Protein AF-A0AAW9IKE2-F1 (afdb_monomer)

Solvent-accessible surface area (backbone atoms only — not comparable to full-atom values): 7712 Å² total; per-residue (Å²): 104,73,74,54,53,27,60,77,57,73,37,76,69,45,78,76,31,44,76,51,77,36,55,54,68,70,48,62,76,52,48,72,55,48,34,62,58,34,49,77,71,74,39,68,47,40,66,37,52,37,70,58,46,42,69,76,42,70,86,56,67,85,66,48,36,25,33,38,37,30,64,84,35,59,51,64,54,67,67,59,48,53,48,42,52,52,50,57,40,38,78,72,69,48,85,84,72,77,99,59,48,80,73,48,71,46,68,56,96,91,36,60,58,32,37,40,33,83,83,50,75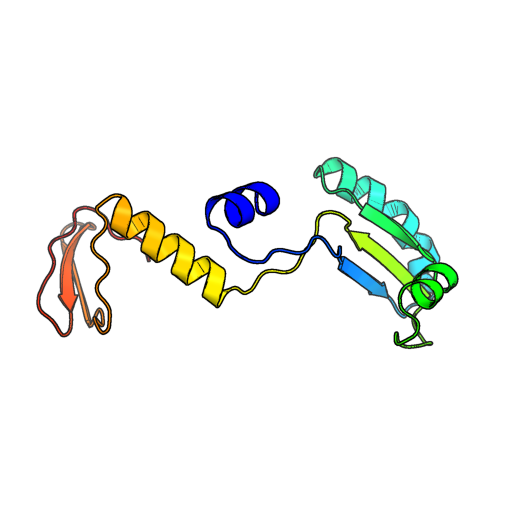,47,72,50,92,74,85,89,132

Foldseek 3Di:
DCVVLCVVLVFDKDQPWDKDWDLDQVCVVVVQCVCVVCVVVVFRKHKFALVRCCVVPVPDDNSTGIIMTGSRDIDTDPVSSVVSVVV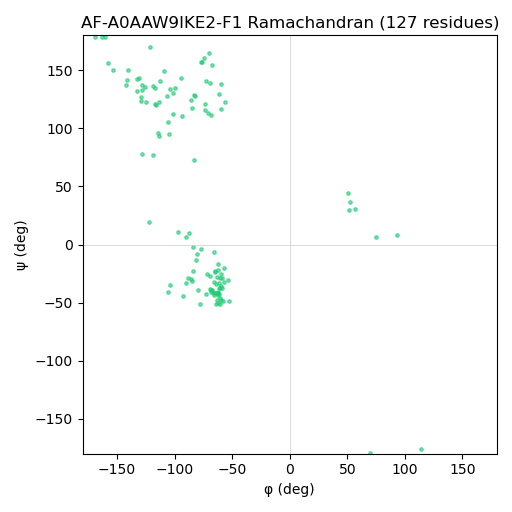VVVVVPDDDDPPWDFDDFDDDPNFGQWTQTPVGIDGDRDDDD

InterPro domains:
  IPR006076 FAD dependent oxidoreductase [PF01266] (2-128)
  IPR036188 FAD/NAD(P)-binding domain superfamily [G3DSA:3.50.50.60] (2-129)
  IPR036188 FAD/NAD(P)-binding domain superfamily [SSF51905] (2-129)
  IPR052745 Glycerol 3-phosphate Oxidase/Oxidoreductase [PTHR42720] (1-129)

Structure (mmCIF, N/CA/C/O backbone):
data_AF-A0AAW9IKE2-F1
#
_entry.id   AF-A0AAW9IKE2-F1
#
loop_
_atom_site.group_PDB
_atom_site.id
_atom_site.type_symbol
_atom_site.label_atom_id
_atom_site.label_alt_id
_atom_site.label_comp_id
_atom_site.label_asym_id
_atom_site.label_entity_id
_atom_site.label_seq_id
_atom_site.pdbx_PDB_ins_code
_atom_site.Cartn_x
_atom_site.Cartn_y
_atom_site.Cartn_z
_atom_site.occupancy
_atom_site.B_iso_or_equiv
_atom_site.auth_seq_id
_at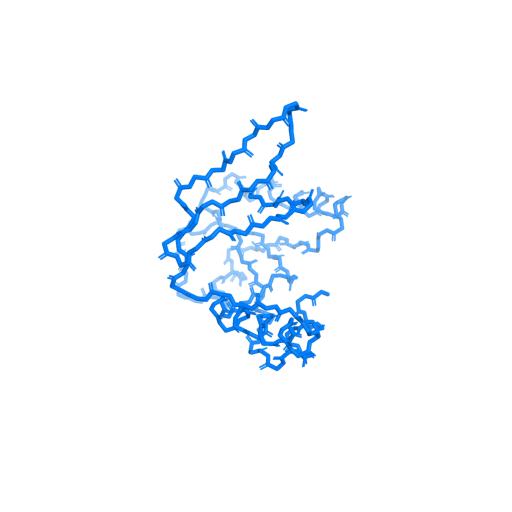om_site.auth_comp_id
_atom_site.auth_asym_id
_atom_site.auth_atom_id
_atom_site.pdbx_PDB_model_num
ATOM 1 N N . MET A 1 1 ? 2.934 -10.959 -1.249 1.00 85.94 1 MET A N 1
ATOM 2 C CA . MET A 1 1 ? 2.204 -9.947 -0.449 1.00 85.94 1 MET A CA 1
ATOM 3 C C . MET A 1 1 ? 1.138 -9.237 -1.273 1.00 85.94 1 MET A C 1
ATOM 5 O O . MET A 1 1 ? 0.083 -9.825 -1.406 1.00 85.94 1 MET A O 1
ATOM 9 N N . TYR A 1 2 ? 1.348 -8.052 -1.873 1.00 93.75 2 TYR A N 1
ATOM 10 C CA . TYR A 1 2 ? 0.229 -7.342 -2.534 1.00 93.75 2 TYR A CA 1
ATOM 11 C C . TYR A 1 2 ? -0.391 -8.087 -3.729 1.00 93.75 2 TYR A C 1
ATOM 13 O O . TYR A 1 2 ? -1.578 -7.908 -3.961 1.00 93.75 2 TYR A O 1
ATOM 21 N N . ASP A 1 3 ? 0.354 -8.945 -4.444 1.00 93.62 3 ASP A N 1
ATOM 22 C CA . ASP A 1 3 ? -0.239 -9.798 -5.494 1.00 93.62 3 ASP A CA 1
ATOM 23 C C . ASP A 1 3 ? -1.284 -10.771 -4.929 1.00 93.62 3 ASP A C 1
ATOM 25 O O . ASP A 1 3 ? -2.321 -10.979 -5.545 1.00 93.62 3 ASP A O 1
ATOM 29 N N . GLU A 1 4 ? -1.001 -11.370 -3.770 1.00 96.00 4 GLU A N 1
ATOM 30 C CA . GLU A 1 4 ? -1.870 -12.363 -3.129 1.00 96.00 4 GLU A CA 1
ATOM 31 C C . GLU A 1 4 ? -3.032 -11.665 -2.434 1.00 96.00 4 GLU A C 1
ATOM 33 O O . GLU A 1 4 ? -4.179 -11.949 -2.742 1.00 96.00 4 GLU A O 1
ATOM 38 N N . ILE A 1 5 ? -2.736 -10.668 -1.598 1.00 96.00 5 ILE A N 1
ATOM 39 C CA . ILE A 1 5 ? -3.739 -9.923 -0.830 1.00 96.00 5 ILE A CA 1
ATOM 40 C C . ILE A 1 5 ? -4.773 -9.280 -1.751 1.00 96.00 5 ILE A C 1
ATOM 42 O O . ILE A 1 5 ? -5.968 -9.403 -1.518 1.00 96.00 5 ILE A O 1
ATOM 46 N N . CYS A 1 6 ? -4.332 -8.589 -2.807 1.00 96.81 6 CYS A N 1
ATOM 47 C CA . CYS A 1 6 ? -5.275 -7.933 -3.709 1.00 96.81 6 CYS A CA 1
ATOM 48 C C . CYS A 1 6 ? -6.080 -8.954 -4.523 1.00 96.81 6 CYS A C 1
ATOM 50 O O . CYS A 1 6 ? -7.206 -8.666 -4.898 1.00 96.81 6 CYS A O 1
ATOM 52 N N . LYS A 1 7 ? -5.537 -10.151 -4.775 1.00 96.62 7 LYS A N 1
ATOM 53 C CA . LYS A 1 7 ? -6.284 -11.239 -5.412 1.00 96.62 7 LYS A CA 1
ATOM 54 C C . LYS A 1 7 ? -7.319 -11.850 -4.462 1.00 96.62 7 LYS A C 1
ATOM 56 O O . LYS A 1 7 ? -8.423 -12.141 -4.896 1.00 96.62 7 LYS A O 1
ATOM 61 N N . GLU A 1 8 ? -6.958 -12.065 -3.200 1.00 96.88 8 GLU A N 1
ATOM 62 C CA . GLU A 1 8 ? -7.840 -12.636 -2.174 1.00 96.88 8 GLU A CA 1
ATOM 63 C C . GLU A 1 8 ? -8.984 -11.688 -1.807 1.00 96.88 8 GLU A C 1
ATOM 65 O O . GLU A 1 8 ? -10.113 -12.133 -1.642 1.00 96.88 8 GLU A O 1
ATOM 70 N N . LEU A 1 9 ? -8.699 -10.386 -1.729 1.00 96.81 9 LEU A N 1
ATOM 71 C CA . LEU A 1 9 ? -9.669 -9.340 -1.396 1.00 96.81 9 LEU A CA 1
ATOM 72 C C . LEU A 1 9 ? -10.383 -8.739 -2.621 1.00 96.81 9 LEU A C 1
ATOM 74 O O . LEU A 1 9 ? -11.084 -7.743 -2.478 1.00 96.81 9 LEU A O 1
ATOM 78 N N . ASP A 1 10 ? -10.161 -9.290 -3.818 1.00 96.12 10 ASP A N 1
ATOM 79 C CA . ASP A 1 10 ? -10.713 -8.800 -5.093 1.00 96.12 10 ASP A CA 1
ATOM 80 C C . ASP A 1 10 ? -10.497 -7.289 -5.346 1.00 96.12 10 ASP A C 1
ATOM 82 O O . ASP A 1 10 ? -11.371 -6.539 -5.780 1.00 96.12 10 ASP A O 1
ATOM 86 N N . VAL A 1 11 ? -9.280 -6.812 -5.068 1.00 97.31 11 VAL A N 1
ATOM 87 C CA . VAL A 1 11 ? -8.867 -5.418 -5.268 1.00 97.31 11 VAL A CA 1
ATOM 88 C C . VAL A 1 11 ? -8.029 -5.291 -6.545 1.00 97.31 11 VAL A C 1
ATOM 90 O O . VAL A 1 11 ? -7.026 -5.993 -6.706 1.00 97.31 11 VAL A O 1
ATOM 93 N N . PRO A 1 12 ? -8.333 -4.338 -7.448 1.00 96.56 12 PRO A N 1
ATOM 94 C CA . PRO A 1 12 ? -7.512 -4.103 -8.629 1.00 96.56 12 PRO A CA 1
ATOM 95 C C . PRO A 1 12 ? -6.067 -3.723 -8.278 1.00 96.56 12 PRO A C 1
ATOM 97 O O . PRO A 1 12 ? -5.792 -2.654 -7.726 1.00 96.56 12 PRO A O 1
ATOM 100 N N . PHE A 1 13 ? -5.128 -4.578 -8.680 1.00 97.31 13 PHE A N 1
ATOM 101 C CA . PHE A 1 13 ? -3.693 -4.382 -8.504 1.00 97.31 13 PHE A CA 1
ATOM 102 C C . PHE A 1 13 ? -2.951 -4.573 -9.828 1.00 97.31 13 PHE A C 1
ATOM 104 O O . PHE A 1 13 ? -3.222 -5.511 -10.578 1.00 97.31 13 PHE A O 1
ATOM 111 N N . LYS A 1 14 ? -1.986 -3.695 -10.129 1.00 96.25 14 LYS A N 1
ATOM 112 C CA . LYS A 1 14 ? -1.152 -3.812 -11.335 1.00 96.25 14 LYS A CA 1
ATOM 113 C C . LYS A 1 14 ? 0.330 -3.722 -10.995 1.00 96.25 14 LYS A C 1
ATOM 115 O O . LYS A 1 14 ? 0.802 -2.720 -10.460 1.00 96.25 14 LYS A O 1
ATOM 120 N N . ARG A 1 15 ? 1.095 -4.742 -11.387 1.00 94.62 15 ARG A N 1
ATOM 121 C CA . ARG A 1 15 ? 2.559 -4.785 -11.250 1.00 94.62 15 ARG A CA 1
ATOM 122 C C . ARG A 1 15 ? 3.234 -4.054 -12.416 1.00 94.62 15 ARG A C 1
ATOM 124 O O . ARG A 1 15 ? 3.793 -4.672 -13.314 1.00 94.62 15 ARG A O 1
ATOM 131 N N . THR A 1 16 ? 3.150 -2.727 -12.418 1.00 94.44 16 THR A N 1
ATOM 132 C CA . THR A 1 16 ? 3.727 -1.871 -13.474 1.00 94.44 16 THR A CA 1
ATOM 133 C C . THR A 1 16 ? 5.225 -1.614 -13.298 1.00 94.44 16 THR A C 1
ATOM 135 O O . THR A 1 16 ? 5.884 -1.122 -14.211 1.00 94.44 16 THR A O 1
ATOM 138 N N . GLY A 1 17 ? 5.776 -1.936 -12.127 1.00 95.06 17 GLY A N 1
ATOM 139 C CA . GLY A 1 17 ? 7.105 -1.500 -11.727 1.00 95.06 17 GLY A CA 1
ATOM 140 C C . GLY A 1 17 ? 7.165 0.003 -11.445 1.00 95.06 17 GLY A C 1
ATOM 141 O O . GLY A 1 17 ? 6.166 0.720 -11.516 1.00 95.06 17 GLY A O 1
ATOM 142 N N . GLN A 1 18 ? 8.358 0.469 -11.088 1.00 96.06 18 GLN A N 1
ATOM 143 C CA . GLN A 1 18 ? 8.634 1.871 -10.787 1.00 96.06 18 GLN A CA 1
ATOM 144 C C . GLN A 1 18 ? 10.015 2.250 -11.311 1.00 96.06 18 GLN A C 1
ATOM 146 O O . GLN A 1 18 ? 10.984 1.506 -11.129 1.00 96.06 18 GLN A O 1
ATOM 151 N N . TYR A 1 19 ? 10.105 3.433 -11.914 1.00 95.62 19 TYR A N 1
ATOM 152 C CA . TYR A 1 19 ? 11.370 4.046 -12.292 1.00 95.62 19 TYR A CA 1
ATOM 153 C C . TYR A 1 19 ? 11.783 5.102 -11.270 1.00 95.62 19 TYR A C 1
ATOM 155 O O . TYR A 1 19 ? 10.989 5.960 -10.891 1.00 95.62 19 TYR A O 1
ATOM 163 N N . LEU A 1 20 ? 13.052 5.073 -10.874 1.00 95.38 20 LEU A N 1
ATOM 164 C CA . LEU A 1 20 ? 13.717 6.191 -10.217 1.00 95.38 20 LEU A CA 1
ATOM 165 C C . LEU A 1 20 ? 14.656 6.841 -11.231 1.00 95.38 20 LEU A C 1
ATOM 167 O O . LEU A 1 20 ? 15.686 6.269 -11.589 1.00 95.38 20 LEU A O 1
ATOM 171 N N . GLY A 1 21 ? 14.254 8.003 -11.735 1.00 94.88 21 GLY A N 1
ATOM 172 C CA . GLY A 1 21 ? 14.952 8.716 -12.795 1.00 94.88 21 GLY A CA 1
ATOM 173 C C . GLY A 1 21 ? 15.923 9.777 -12.275 1.00 94.88 21 GLY A C 1
ATOM 174 O O . GLY A 1 21 ? 15.625 10.484 -11.318 1.00 94.88 21 GLY A O 1
ATOM 175 N N . PHE A 1 22 ? 17.064 9.933 -12.950 1.00 95.62 22 PHE A N 1
ATOM 176 C CA . PHE A 1 22 ? 18.087 10.924 -12.619 1.00 95.62 22 PHE A CA 1
ATOM 177 C C . PHE A 1 22 ? 18.463 11.762 -13.839 1.00 95.62 22 PHE A C 1
ATOM 179 O O . PHE A 1 22 ? 18.739 11.232 -14.917 1.00 95.62 22 PHE A O 1
ATOM 186 N N . THR A 1 23 ? 18.525 13.080 -13.665 1.00 95.69 23 THR A N 1
ATOM 187 C CA . THR A 1 23 ? 18.914 14.044 -14.710 1.00 95.69 23 THR A CA 1
ATOM 188 C C . THR A 1 23 ? 20.423 14.284 -14.757 1.00 95.69 23 THR A C 1
ATOM 190 O O . THR A 1 23 ? 20.976 14.525 -15.830 1.00 95.69 23 THR A O 1
ATOM 193 N N . SER A 1 24 ? 21.121 14.153 -13.624 1.00 95.12 24 SER A N 1
ATOM 194 C CA . SER A 1 24 ? 22.574 14.337 -13.547 1.00 95.12 24 SER A CA 1
ATOM 195 C C . SER A 1 24 ? 23.327 13.326 -14.419 1.00 95.12 24 SER A C 1
ATOM 197 O O . SER A 1 24 ? 23.124 12.116 -14.313 1.00 95.12 24 SER A O 1
ATOM 199 N N . LYS A 1 25 ? 24.244 13.815 -15.264 1.00 92.06 25 LYS A N 1
ATOM 200 C CA . LYS A 1 25 ? 25.084 12.963 -16.126 1.00 92.06 25 LYS A CA 1
ATOM 201 C C . LYS A 1 25 ? 26.052 12.102 -15.316 1.00 92.06 25 LYS A C 1
ATOM 203 O O . LYS A 1 25 ? 26.330 10.977 -15.719 1.00 92.06 25 LYS A O 1
ATOM 208 N N . PHE A 1 26 ? 26.515 12.604 -14.170 1.00 93.81 26 PHE A N 1
ATOM 209 C CA . PHE A 1 26 ? 27.421 11.881 -13.277 1.00 93.81 26 PHE A CA 1
ATOM 210 C C . PHE A 1 26 ? 26.796 10.584 -12.749 1.00 93.81 26 PHE A C 1
ATOM 212 O O . PHE A 1 26 ? 27.477 9.567 -12.624 1.00 93.81 26 PHE A O 1
ATOM 219 N N . MET A 1 27 ? 25.473 10.579 -12.550 1.00 92.88 27 MET A N 1
ATOM 220 C CA . MET A 1 27 ? 24.744 9.398 -12.084 1.00 92.88 27 MET A CA 1
ATOM 221 C C . MET A 1 27 ? 24.887 8.195 -13.021 1.00 92.88 27 MET A C 1
ATOM 223 O O . MET A 1 27 ? 24.853 7.069 -12.536 1.00 92.88 27 MET A O 1
ATOM 227 N N . LYS A 1 28 ? 25.153 8.394 -14.322 1.00 91.62 28 LYS A N 1
ATOM 228 C CA . LYS A 1 28 ? 25.396 7.293 -15.273 1.00 91.62 28 LYS A CA 1
ATOM 229 C C . LYS A 1 28 ? 26.572 6.399 -14.875 1.00 91.62 28 LYS A C 1
ATOM 231 O O . LYS A 1 28 ? 26.565 5.221 -15.212 1.00 91.62 28 LYS A O 1
ATOM 236 N N . TYR A 1 29 ? 27.563 6.947 -14.174 1.00 92.50 29 TYR A N 1
ATOM 237 C CA . TYR A 1 29 ? 28.747 6.201 -13.748 1.00 92.50 29 TYR A CA 1
ATOM 238 C C . TYR A 1 29 ? 28.530 5.465 -12.420 1.00 92.50 29 TYR A C 1
ATOM 240 O O . TYR A 1 29 ? 29.099 4.399 -12.211 1.00 92.50 29 TYR A O 1
ATOM 248 N N . ILE A 1 30 ? 27.677 5.996 -11.537 1.00 92.88 30 ILE A N 1
ATOM 249 C CA . ILE A 1 30 ? 27.450 5.438 -10.193 1.00 92.88 30 ILE A CA 1
ATOM 250 C C . ILE A 1 30 ? 26.275 4.458 -10.165 1.00 92.88 30 ILE A C 1
ATOM 252 O O . ILE A 1 30 ? 26.379 3.381 -9.577 1.00 92.88 30 ILE A O 1
ATOM 256 N N . LEU A 1 31 ? 25.149 4.796 -10.799 1.00 93.62 31 LEU A N 1
ATOM 257 C CA . LEU A 1 31 ? 23.918 4.000 -10.739 1.00 93.62 31 LEU A CA 1
ATOM 258 C C . LEU A 1 31 ? 24.051 2.541 -11.197 1.00 93.62 31 LEU A C 1
ATOM 260 O O . LEU A 1 31 ? 23.355 1.708 -10.614 1.00 93.62 31 LEU A O 1
ATOM 264 N N . PRO A 1 32 ? 24.918 2.174 -12.161 1.00 94.69 32 PRO A N 1
ATOM 265 C CA . PRO A 1 32 ? 25.139 0.768 -12.503 1.00 94.69 32 PRO A CA 1
ATOM 266 C C . PRO A 1 32 ? 25.596 -0.101 -11.319 1.00 94.69 32 PRO A C 1
ATOM 268 O O . PRO A 1 32 ? 25.432 -1.320 -11.349 1.00 94.69 32 PRO A O 1
ATOM 271 N N . LEU A 1 33 ? 26.136 0.505 -10.255 1.00 93.94 33 LEU A N 1
ATOM 272 C CA . LEU A 1 33 ? 26.536 -0.184 -9.027 1.00 93.94 33 LEU A CA 1
ATOM 273 C C . LEU A 1 33 ? 25.365 -0.378 -8.046 1.00 93.94 33 LEU A C 1
ATOM 275 O O . LEU A 1 33 ? 25.405 -1.296 -7.224 1.00 93.94 33 LEU A O 1
ATOM 279 N N . ALA A 1 34 ? 24.308 0.435 -8.141 1.00 94.00 34 ALA A N 1
ATOM 280 C CA . ALA A 1 34 ? 23.181 0.424 -7.209 1.00 94.00 34 ALA A CA 1
ATOM 281 C C . ALA A 1 34 ? 22.424 -0.920 -7.144 1.00 94.00 34 ALA A C 1
ATOM 283 O O . ALA A 1 34 ? 22.081 -1.331 -6.034 1.00 94.00 34 ALA A O 1
ATOM 284 N N . PRO A 1 35 ? 22.211 -1.675 -8.246 1.00 94.62 35 PRO A N 1
ATOM 285 C CA . PRO A 1 35 ? 21.604 -3.006 -8.173 1.00 94.62 35 PRO A CA 1
ATOM 286 C C . PRO A 1 35 ? 22.297 -3.963 -7.194 1.00 94.62 35 PRO A C 1
ATOM 288 O O . PRO A 1 35 ? 21.634 -4.801 -6.589 1.00 94.62 35 PRO A O 1
ATOM 291 N N . ARG A 1 36 ? 23.616 -3.827 -6.980 1.00 93.44 36 ARG A N 1
ATOM 292 C CA . ARG A 1 36 ? 24.356 -4.651 -6.005 1.00 93.44 36 ARG A CA 1
ATOM 293 C C . ARG A 1 36 ? 23.943 -4.338 -4.570 1.00 93.44 36 ARG A C 1
ATOM 295 O O . ARG A 1 36 ? 23.814 -5.257 -3.767 1.00 93.44 36 ARG A O 1
ATOM 302 N N . HIS A 1 37 ? 23.718 -3.062 -4.264 1.00 92.94 37 HIS A N 1
ATOM 303 C CA . HIS A 1 37 ? 23.218 -2.627 -2.963 1.00 92.94 37 HIS A CA 1
ATOM 304 C C . HIS A 1 37 ? 21.805 -3.171 -2.717 1.00 92.94 37 HIS A C 1
ATOM 306 O O . HIS A 1 37 ? 21.578 -3.858 -1.726 1.00 92.94 37 HIS A O 1
ATOM 312 N N . TRP A 1 38 ? 20.891 -2.976 -3.671 1.00 94.00 38 TRP A N 1
ATOM 313 C CA . TRP A 1 38 ? 19.504 -3.442 -3.559 1.00 94.00 38 TRP A CA 1
ATOM 314 C C . TRP A 1 38 ? 19.376 -4.967 -3.494 1.00 94.00 38 TRP A C 1
ATOM 316 O O . TRP A 1 38 ? 18.551 -5.486 -2.742 1.00 94.00 38 TRP A O 1
ATOM 326 N N . LYS A 1 39 ? 20.251 -5.705 -4.189 1.00 93.31 39 LYS A N 1
ATOM 327 C CA . LYS A 1 39 ? 20.312 -7.169 -4.098 1.00 93.31 39 LYS A CA 1
ATOM 328 C C . LYS A 1 39 ? 20.608 -7.651 -2.673 1.00 93.31 39 LYS A C 1
ATOM 330 O O . LYS A 1 39 ? 20.034 -8.653 -2.264 1.00 93.31 39 LYS A O 1
ATOM 335 N N . ARG A 1 40 ? 21.442 -6.939 -1.899 1.00 94.12 40 ARG A N 1
ATOM 336 C CA . ARG A 1 40 ? 21.715 -7.281 -0.485 1.00 94.12 40 ARG A CA 1
ATOM 337 C C . ARG A 1 40 ? 20.480 -7.145 0.409 1.00 94.12 40 ARG A C 1
ATOM 339 O O . ARG A 1 40 ? 20.424 -7.789 1.445 1.00 94.12 40 ARG A O 1
ATOM 346 N N . MET A 1 41 ? 19.507 -6.333 0.000 1.00 93.44 41 MET A N 1
ATOM 347 C CA . MET A 1 41 ? 18.224 -6.149 0.685 1.00 93.44 41 MET A CA 1
ATOM 348 C C . MET A 1 41 ? 17.102 -7.005 0.076 1.00 93.44 41 MET A C 1
ATOM 350 O O . MET A 1 41 ? 15.937 -6.787 0.387 1.00 93.44 41 MET A O 1
ATOM 354 N N . ASN A 1 42 ? 17.425 -7.949 -0.818 1.00 93.12 42 ASN A N 1
ATOM 355 C CA . ASN A 1 42 ? 16.452 -8.743 -1.576 1.00 93.12 42 ASN A CA 1
ATOM 356 C C . ASN A 1 42 ? 15.454 -7.903 -2.395 1.00 93.12 42 ASN A C 1
ATOM 358 O O . ASN A 1 42 ? 14.333 -8.335 -2.652 1.00 93.12 42 ASN A O 1
ATOM 362 N N . VAL A 1 43 ? 15.868 -6.718 -2.858 1.00 93.88 43 VAL A N 1
ATOM 363 C CA . VAL A 1 43 ? 15.057 -5.854 -3.723 1.00 93.88 43 VAL A CA 1
ATOM 364 C C . VAL A 1 43 ? 15.535 -5.991 -5.174 1.00 93.88 43 VAL A C 1
ATOM 366 O O . VAL A 1 43 ? 16.645 -5.555 -5.498 1.00 93.88 43 VAL A O 1
ATOM 369 N N . PRO A 1 44 ? 14.732 -6.578 -6.085 1.00 92.81 44 PRO A N 1
ATOM 370 C CA . PRO A 1 44 ? 15.102 -6.695 -7.489 1.00 92.81 44 PRO A CA 1
ATOM 371 C C . PRO A 1 44 ? 15.126 -5.321 -8.165 1.00 92.81 44 PRO A C 1
ATOM 373 O O . PRO A 1 44 ? 14.090 -4.696 -8.392 1.00 92.81 44 PRO A O 1
ATOM 376 N N . CYS A 1 45 ? 16.326 -4.875 -8.517 1.00 96.00 45 CYS A N 1
ATOM 377 C CA . CYS A 1 45 ? 16.582 -3.581 -9.132 1.00 96.00 45 CYS A CA 1
ATOM 378 C C . CYS A 1 45 ? 17.478 -3.762 -10.360 1.00 96.00 45 CYS A C 1
ATOM 380 O O . CYS A 1 45 ? 18.380 -4.601 -10.364 1.00 96.00 45 CYS A O 1
ATOM 382 N N . SER A 1 46 ? 17.232 -2.975 -11.402 1.00 96.38 46 SER A N 1
ATOM 383 C CA . SER A 1 46 ? 18.038 -2.969 -12.623 1.00 96.38 46 SER A CA 1
ATOM 384 C C . SER A 1 46 ? 18.379 -1.545 -13.031 1.00 96.38 46 SER A C 1
ATOM 386 O O . SER A 1 46 ? 17.567 -0.637 -12.876 1.00 96.38 46 SER A O 1
ATOM 388 N N . TYR A 1 47 ? 19.592 -1.345 -13.538 1.00 97.00 47 TYR A N 1
ATOM 389 C CA . TYR A 1 47 ? 19.966 -0.088 -14.173 1.00 97.00 47 TYR A CA 1
ATOM 390 C C . TYR A 1 47 ? 19.280 0.033 -15.535 1.00 97.00 47 TYR A C 1
ATOM 392 O O . TYR A 1 47 ? 19.198 -0.946 -16.276 1.00 97.00 47 TYR A O 1
ATOM 400 N N . VAL A 1 48 ? 18.831 1.240 -15.873 1.00 96.81 48 VAL A N 1
ATOM 401 C CA . VAL A 1 48 ? 18.222 1.553 -17.165 1.00 96.81 48 VAL A CA 1
ATOM 402 C C . VAL A 1 48 ? 18.900 2.787 -17.752 1.00 96.81 48 VAL A C 1
ATOM 404 O O . VAL A 1 48 ? 19.016 3.832 -17.102 1.00 96.81 48 VAL A O 1
ATOM 407 N N . SER A 1 49 ? 19.376 2.662 -18.991 1.00 96.44 49 SER A N 1
ATOM 408 C CA . SER A 1 49 ? 19.979 3.772 -19.727 1.00 96.44 49 SER A CA 1
ATOM 409 C C . SER A 1 49 ? 18.921 4.807 -20.126 1.00 96.44 49 SER A C 1
ATOM 411 O O . SER A 1 49 ? 17.721 4.535 -20.114 1.00 96.44 49 SER A O 1
ATOM 413 N N . LYS A 1 50 ? 19.364 6.007 -20.520 1.00 95.94 50 LYS A N 1
ATOM 414 C CA . LYS A 1 50 ? 18.480 7.030 -21.101 1.00 95.94 50 LYS A CA 1
ATOM 415 C C . LYS A 1 50 ? 17.670 6.493 -22.282 1.00 95.94 50 LYS A C 1
ATOM 417 O O . LYS A 1 50 ? 16.472 6.730 -22.351 1.00 95.94 50 LYS A O 1
ATOM 422 N N . GLU A 1 51 ? 18.345 5.828 -23.215 1.00 95.75 51 GLU A N 1
ATOM 423 C CA . GLU A 1 51 ? 17.743 5.322 -24.453 1.00 95.75 51 GLU A CA 1
ATOM 424 C C . GLU A 1 51 ? 16.632 4.321 -24.145 1.00 95.75 51 GLU A C 1
ATOM 426 O O . GLU A 1 51 ? 15.526 4.456 -24.657 1.00 95.75 51 GLU A O 1
ATOM 431 N N . GLU A 1 52 ? 16.893 3.382 -23.236 1.00 95.88 52 GLU A N 1
ATOM 432 C CA . GLU A 1 52 ? 15.903 2.387 -22.838 1.00 95.88 52 GLU A CA 1
ATOM 433 C C . GLU A 1 52 ? 14.747 3.013 -22.042 1.00 95.88 52 GLU A C 1
ATOM 435 O O . GLU A 1 52 ? 13.592 2.657 -22.262 1.00 95.88 52 GLU A O 1
ATOM 440 N N . LEU A 1 53 ? 15.021 3.992 -21.168 1.00 95.25 53 LEU A N 1
ATOM 441 C CA . LEU A 1 53 ? 13.970 4.736 -20.464 1.00 95.25 53 LEU A CA 1
ATOM 442 C C . LEU A 1 53 ? 13.036 5.456 -21.435 1.00 95.25 53 LEU A C 1
ATOM 444 O O . LEU A 1 53 ? 11.826 5.333 -21.303 1.00 95.25 53 LEU A O 1
ATOM 448 N N . LEU A 1 54 ? 13.580 6.178 -22.417 1.00 95.69 54 LEU A N 1
ATOM 449 C CA . LEU A 1 54 ? 12.775 6.911 -23.398 1.00 95.69 54 LEU A CA 1
ATOM 450 C C . LEU A 1 54 ? 12.079 5.982 -24.401 1.00 95.69 54 LEU A C 1
ATOM 452 O O . LEU A 1 54 ? 11.036 6.344 -24.936 1.00 95.69 54 LEU A O 1
ATOM 456 N N . LYS A 1 55 ? 12.621 4.782 -24.642 1.00 96.31 55 LYS A N 1
ATOM 457 C CA . LYS A 1 55 ? 11.949 3.746 -25.436 1.00 96.31 55 LYS A CA 1
ATOM 458 C C . LYS A 1 55 ? 10.720 3.189 -24.715 1.00 96.31 55 LYS A C 1
ATOM 460 O O . LYS A 1 55 ? 9.704 2.948 -25.358 1.00 96.31 55 LYS A O 1
ATOM 465 N N . ARG A 1 56 ? 10.818 2.965 -23.401 1.00 94.44 56 ARG A N 1
ATOM 466 C CA . ARG A 1 56 ? 9.718 2.429 -22.583 1.00 94.44 56 ARG A CA 1
ATOM 467 C C . ARG A 1 56 ? 8.692 3.490 -22.204 1.00 94.44 56 ARG A C 1
ATOM 469 O O . ARG A 1 56 ? 7.504 3.207 -22.221 1.00 94.44 56 ARG A O 1
ATOM 476 N N . GLU A 1 57 ? 9.155 4.697 -21.898 1.00 94.75 57 GLU A N 1
ATOM 477 C CA . GLU A 1 57 ? 8.343 5.820 -21.431 1.00 94.75 57 GLU A CA 1
ATOM 478 C C . GLU A 1 57 ? 8.634 7.078 -22.280 1.00 94.75 57 GLU A C 1
ATOM 480 O O . GLU A 1 57 ? 9.367 7.978 -21.850 1.00 94.75 57 GLU A O 1
ATOM 485 N N . PRO A 1 58 ? 8.073 7.176 -23.502 1.00 94.62 58 PRO A N 1
ATOM 486 C CA . PRO A 1 58 ? 8.393 8.246 -24.458 1.00 94.62 58 PRO A CA 1
ATOM 487 C C . PRO A 1 58 ? 8.040 9.659 -23.981 1.00 94.62 58 PRO A C 1
ATOM 489 O O . PRO A 1 58 ? 8.612 10.640 -24.457 1.00 94.62 58 PRO A O 1
ATOM 492 N N . ASN A 1 59 ? 7.111 9.761 -23.028 1.00 94.81 59 ASN A N 1
ATOM 493 C CA . ASN A 1 59 ? 6.635 11.025 -22.471 1.00 94.81 59 ASN A CA 1
ATOM 494 C C . ASN A 1 59 ? 7.536 11.571 -21.346 1.00 94.81 59 ASN A C 1
ATOM 496 O O . ASN A 1 59 ? 7.262 12.644 -20.809 1.00 94.81 59 ASN A O 1
ATOM 500 N N . LEU A 1 60 ? 8.602 10.855 -20.962 1.00 93.00 60 LEU A N 1
ATOM 501 C CA . LEU A 1 60 ? 9.535 11.327 -19.941 1.00 93.00 60 LEU A CA 1
ATOM 502 C C . LEU A 1 60 ? 10.336 12.550 -20.400 1.00 93.00 60 LEU A C 1
ATOM 504 O O . LEU A 1 60 ? 10.622 12.765 -21.578 1.00 93.00 60 LEU A O 1
ATOM 508 N N . ASN A 1 61 ? 10.780 13.333 -19.417 1.00 91.12 61 ASN A N 1
ATOM 509 C CA . ASN A 1 61 ? 11.646 14.481 -19.646 1.00 91.12 61 ASN A CA 1
ATOM 510 C C . ASN A 1 61 ? 12.926 14.067 -20.399 1.00 91.12 61 ASN A C 1
ATOM 512 O O . ASN A 1 61 ? 13.724 13.269 -19.907 1.00 91.12 61 ASN A O 1
ATOM 516 N N . LYS A 1 62 ? 13.177 14.682 -21.561 1.00 92.94 62 LYS A N 1
ATOM 517 C CA . LYS A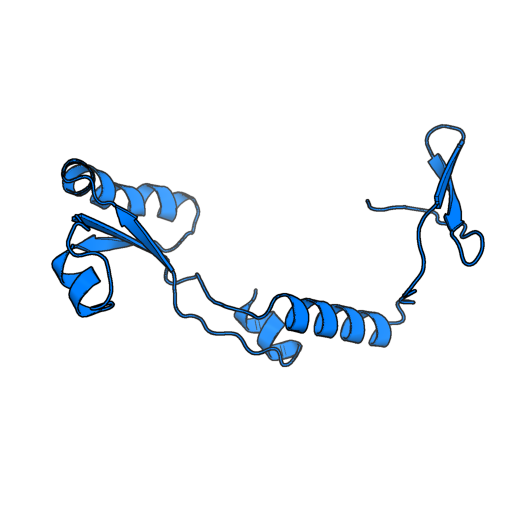 1 62 ? 14.357 14.416 -22.405 1.00 92.94 62 LYS A CA 1
ATOM 518 C C . LYS A 1 62 ? 15.694 14.736 -21.722 1.00 92.94 62 LYS A C 1
ATOM 520 O O . LYS A 1 62 ? 16.732 14.242 -22.171 1.00 92.94 62 LYS A O 1
ATOM 525 N N . ASN A 1 63 ? 15.685 15.514 -20.639 1.00 94.31 63 ASN A N 1
ATOM 526 C CA . ASN A 1 63 ? 16.858 15.799 -19.806 1.00 94.31 63 ASN A CA 1
ATOM 527 C C . ASN A 1 63 ? 17.232 14.639 -18.871 1.00 94.31 63 ASN A C 1
ATOM 529 O O . ASN A 1 63 ? 18.249 14.715 -18.180 1.00 94.31 63 ASN A O 1
ATOM 533 N N . ILE A 1 64 ? 16.446 13.558 -18.843 1.00 95.56 64 ILE A N 1
ATOM 534 C CA . ILE A 1 64 ? 16.793 12.346 -18.107 1.00 95.56 64 ILE A CA 1
ATOM 535 C C . ILE A 1 64 ? 18.118 11.765 -18.620 1.00 95.56 64 ILE A C 1
ATOM 537 O O . ILE A 1 64 ? 18.387 11.728 -19.824 1.00 95.56 64 ILE A O 1
ATOM 541 N N . SER A 1 65 ? 18.967 11.324 -17.695 1.00 95.81 65 SER A N 1
ATOM 542 C CA . SER A 1 65 ? 20.282 10.751 -17.987 1.00 95.81 65 SER A CA 1
ATOM 543 C C . SER A 1 65 ? 20.305 9.236 -17.810 1.00 95.81 65 SER A C 1
ATOM 545 O O . SER A 1 65 ? 20.926 8.547 -18.614 1.00 95.81 65 SER A O 1
ATOM 547 N N . CYS A 1 66 ? 19.670 8.710 -16.768 1.00 96.12 66 CYS A N 1
ATOM 548 C CA . CYS A 1 66 ? 19.572 7.276 -16.488 1.00 96.12 66 CYS A CA 1
ATOM 549 C C . CYS A 1 66 ? 18.549 7.034 -15.375 1.00 96.12 66 CYS A C 1
ATOM 551 O O . CYS A 1 66 ? 17.992 7.988 -14.824 1.00 96.12 66 CYS A O 1
ATOM 553 N N . GLY A 1 67 ? 18.315 5.774 -15.024 1.00 96.31 67 GLY A N 1
ATOM 554 C CA . GLY A 1 67 ? 17.466 5.438 -13.896 1.00 96.31 67 GLY A CA 1
ATOM 555 C C . GLY A 1 67 ? 17.676 4.034 -13.364 1.00 96.31 67 GLY A C 1
ATOM 556 O O . GLY A 1 67 ? 18.481 3.253 -13.873 1.00 96.31 67 GLY A O 1
ATOM 557 N N . LEU A 1 68 ? 16.923 3.736 -12.315 1.00 96.94 68 LEU A N 1
ATOM 558 C CA . LEU A 1 68 ? 16.766 2.403 -11.759 1.00 96.94 68 LEU A CA 1
ATOM 559 C C . LEU A 1 68 ? 15.330 1.942 -11.977 1.00 96.94 68 LEU A C 1
ATOM 561 O O . LEU A 1 68 ? 14.401 2.732 -11.825 1.00 96.94 68 LEU A O 1
ATOM 565 N N . PHE A 1 69 ? 15.154 0.670 -12.311 1.00 97.19 69 PHE A N 1
ATOM 566 C CA . PHE A 1 69 ? 13.850 0.041 -12.451 1.00 97.19 69 PHE A CA 1
ATOM 567 C C . PHE A 1 69 ? 13.646 -1.023 -11.381 1.00 97.19 69 PHE A C 1
ATOM 569 O O . PHE A 1 69 ? 14.415 -1.987 -11.283 1.00 97.19 69 PHE A O 1
ATOM 576 N N . PHE A 1 70 ? 12.575 -0.842 -10.616 1.00 96.81 70 PHE A N 1
ATOM 577 C CA . PHE A 1 70 ? 12.122 -1.734 -9.561 1.00 96.81 70 PHE A CA 1
ATOM 578 C C . PHE A 1 70 ? 10.910 -2.513 -10.061 1.00 96.81 70 PHE A C 1
ATOM 580 O O . PHE A 1 70 ? 9.775 -2.040 -9.992 1.00 96.81 70 PHE A O 1
ATOM 587 N N . LYS A 1 71 ? 11.146 -3.726 -10.571 1.00 93.62 71 LYS A N 1
ATOM 588 C CA . LYS A 1 71 ? 10.081 -4.568 -11.149 1.00 93.62 71 LYS A CA 1
ATOM 589 C C . LYS A 1 71 ? 9.033 -5.019 -10.129 1.00 93.62 71 LYS A C 1
ATOM 591 O O . LYS A 1 71 ? 7.926 -5.381 -10.503 1.00 93.62 71 LYS A O 1
ATOM 596 N N . SER A 1 72 ? 9.396 -5.040 -8.847 1.00 93.69 72 SER A N 1
ATOM 597 C CA . SER A 1 72 ? 8.508 -5.457 -7.763 1.00 93.69 72 SER A CA 1
ATOM 598 C C . SER A 1 72 ? 7.536 -4.362 -7.334 1.00 93.69 72 SER A C 1
ATOM 600 O O . SER A 1 72 ? 6.659 -4.650 -6.534 1.00 93.69 72 SER A O 1
ATOM 602 N N . ALA A 1 73 ? 7.654 -3.125 -7.818 1.00 95.62 73 ALA A N 1
ATOM 603 C CA . ALA A 1 73 ? 6.686 -2.077 -7.508 1.00 95.62 73 ALA A CA 1
ATOM 604 C C . ALA A 1 73 ? 5.388 -2.251 -8.315 1.00 95.62 73 ALA A C 1
ATOM 606 O O . ALA A 1 73 ? 5.364 -2.891 -9.368 1.00 95.62 73 ALA A O 1
ATOM 607 N N . GLY A 1 74 ? 4.295 -1.685 -7.818 1.00 95.06 74 GLY A N 1
ATOM 608 C CA . GLY A 1 74 ? 3.006 -1.714 -8.496 1.00 95.06 74 GLY A CA 1
ATOM 609 C C . GLY A 1 74 ? 2.051 -0.673 -7.936 1.00 95.06 74 GLY A C 1
ATOM 610 O O . GLY A 1 74 ? 2.391 0.053 -7.004 1.00 95.06 74 GLY A O 1
ATOM 611 N N . ILE A 1 75 ? 0.865 -0.617 -8.526 1.00 96.31 75 ILE A N 1
ATOM 612 C CA . ILE A 1 75 ? -0.175 0.356 -8.214 1.00 96.31 75 ILE A CA 1
ATOM 613 C C . ILE A 1 75 ? -1.434 -0.357 -7.718 1.00 96.31 75 ILE A C 1
ATOM 615 O O . ILE A 1 75 ? -1.859 -1.365 -8.285 1.00 96.31 75 ILE A O 1
ATOM 619 N N . VAL A 1 76 ? -2.015 0.196 -6.657 1.00 96.75 76 VAL A N 1
ATOM 620 C CA . VAL A 1 76 ? -3.289 -0.208 -6.055 1.00 96.75 76 VAL A CA 1
ATOM 621 C C . VAL A 1 76 ? -4.052 1.045 -5.646 1.00 96.75 76 VAL A C 1
ATOM 623 O O . VAL A 1 76 ? -3.435 2.060 -5.315 1.00 96.75 76 VAL A O 1
ATOM 626 N N . CYS A 1 77 ? -5.382 0.988 -5.658 1.00 96.31 77 CYS A N 1
ATOM 627 C CA . CYS A 1 77 ? -6.197 2.044 -5.067 1.00 96.31 77 CYS A CA 1
ATOM 628 C C . CYS A 1 77 ? -6.123 1.939 -3.533 1.00 96.31 77 CYS A C 1
ATOM 630 O O . CYS A 1 77 ? -6.605 0.942 -2.992 1.00 96.31 77 CYS A O 1
ATOM 632 N N . PRO A 1 78 ? -5.563 2.935 -2.818 1.00 96.56 78 PRO A N 1
ATOM 633 C CA . PRO A 1 78 ? -5.455 2.862 -1.364 1.00 96.56 78 PRO A CA 1
ATOM 634 C C . PRO A 1 78 ? -6.835 2.786 -0.700 1.00 96.56 78 PRO A C 1
ATOM 636 O O . PRO A 1 78 ? -7.027 1.965 0.186 1.00 96.56 78 PRO A O 1
ATOM 639 N N . TYR A 1 79 ? -7.818 3.553 -1.184 1.00 97.31 79 TYR A N 1
ATOM 640 C CA . TYR A 1 79 ? -9.183 3.528 -0.648 1.00 97.31 79 TYR A CA 1
ATOM 641 C C . TYR A 1 79 ? -9.852 2.165 -0.822 1.00 97.31 79 TYR A C 1
ATOM 643 O O . TYR A 1 79 ? -10.394 1.627 0.137 1.00 97.31 79 TYR A O 1
ATOM 651 N N . GLY A 1 80 ? -9.779 1.593 -2.030 1.00 97.12 80 GLY A N 1
ATOM 652 C CA . GLY A 1 80 ? -10.378 0.288 -2.318 1.00 97.12 80 GLY A CA 1
ATOM 653 C C . GLY A 1 80 ? -9.765 -0.819 -1.464 1.00 97.12 80 GLY A C 1
ATOM 654 O O . GLY A 1 80 ? -10.487 -1.618 -0.883 1.00 97.12 80 GLY A O 1
ATOM 655 N N . LEU A 1 81 ? -8.438 -0.806 -1.307 1.00 97.75 81 LEU A N 1
ATOM 656 C CA . LEU A 1 81 ? -7.758 -1.773 -0.454 1.00 97.75 81 LEU A CA 1
ATOM 657 C C . LEU A 1 81 ? -8.132 -1.609 1.027 1.00 97.75 81 LEU A C 1
ATOM 659 O O . LEU A 1 81 ? -8.358 -2.602 1.711 1.00 97.75 81 LEU A O 1
ATOM 663 N N . THR A 1 82 ? -8.221 -0.374 1.531 1.00 97.62 82 THR A N 1
ATOM 664 C CA . THR A 1 82 ? -8.650 -0.109 2.913 1.00 97.62 82 THR A CA 1
ATOM 665 C C . THR A 1 82 ? -10.075 -0.589 3.175 1.00 97.62 82 THR A C 1
ATOM 667 O O . THR A 1 82 ? -10.314 -1.196 4.217 1.00 97.62 82 THR A O 1
ATOM 670 N N . ILE A 1 83 ? -11.005 -0.348 2.246 1.00 97.69 83 ILE A N 1
ATOM 671 C CA . ILE A 1 83 ? -12.395 -0.809 2.360 1.00 97.69 83 ILE A CA 1
ATOM 672 C C . ILE A 1 83 ? -12.440 -2.338 2.392 1.00 97.69 83 ILE A C 1
ATOM 674 O O . ILE A 1 83 ? -12.986 -2.890 3.340 1.00 97.69 83 ILE A O 1
ATOM 678 N N . ALA A 1 84 ? -11.776 -3.012 1.450 1.00 98.00 84 ALA A N 1
ATOM 679 C CA . ALA A 1 84 ? -11.782 -4.473 1.385 1.00 98.00 84 ALA A CA 1
ATOM 680 C C . ALA 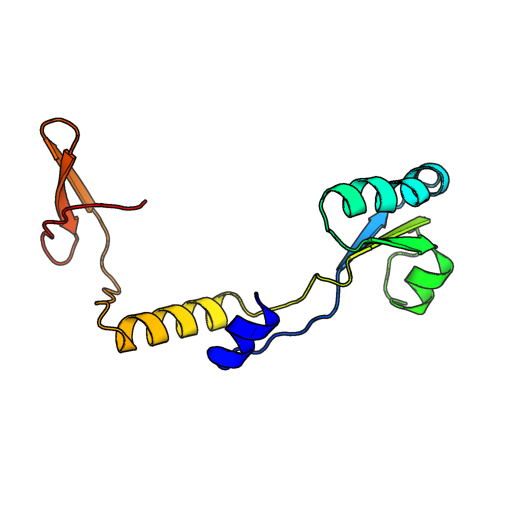A 1 84 ? -11.179 -5.123 2.646 1.00 98.00 84 ALA A C 1
ATOM 682 O O . ALA A 1 84 ? -11.689 -6.121 3.149 1.00 98.00 84 ALA A O 1
ATOM 683 N N . TYR A 1 85 ? -10.126 -4.529 3.222 1.00 97.88 85 TYR A N 1
ATOM 684 C CA . TYR A 1 85 ? -9.611 -4.970 4.520 1.00 97.88 85 TYR A CA 1
ATOM 685 C C . TYR A 1 85 ? -10.615 -4.776 5.658 1.00 97.88 85 TYR A C 1
ATOM 687 O O . TYR A 1 85 ? -10.716 -5.643 6.526 1.00 97.88 85 TYR A O 1
ATOM 695 N N . ALA A 1 86 ? -11.318 -3.642 5.686 1.00 97.94 86 ALA A N 1
ATOM 696 C CA . ALA A 1 86 ? -12.312 -3.359 6.712 1.00 97.94 86 ALA A CA 1
ATOM 697 C C . ALA A 1 86 ? -13.501 -4.327 6.616 1.00 97.94 86 ALA A C 1
ATOM 699 O O . ALA A 1 86 ? -13.918 -4.861 7.640 1.00 97.94 86 ALA A O 1
ATOM 700 N N . GLU A 1 87 ? -13.991 -4.603 5.407 1.00 97.31 87 GLU A N 1
ATOM 701 C CA . GLU A 1 87 ? -15.048 -5.585 5.142 1.00 97.31 87 GLU A CA 1
ATOM 702 C C . GLU A 1 87 ? -14.613 -6.988 5.573 1.00 97.31 87 GLU A C 1
ATOM 704 O O . GLU A 1 87 ? -15.268 -7.597 6.416 1.00 97.31 87 GLU A O 1
ATOM 709 N N . ASN A 1 88 ? -13.436 -7.444 5.130 1.00 97.81 88 ASN A N 1
ATOM 710 C CA . ASN A 1 88 ? -12.894 -8.739 5.540 1.00 97.81 88 ASN A CA 1
ATOM 711 C C . ASN A 1 88 ? -12.715 -8.841 7.068 1.00 97.81 88 ASN A C 1
ATOM 713 O O . ASN A 1 88 ? -12.962 -9.888 7.661 1.00 97.81 88 ASN A O 1
ATOM 717 N N . ALA A 1 89 ? -12.309 -7.765 7.747 1.00 98.06 89 ALA A N 1
ATOM 718 C CA . ALA A 1 89 ? -12.220 -7.754 9.206 1.00 98.06 89 ALA A CA 1
ATOM 719 C C . ALA A 1 89 ? -13.603 -7.860 9.876 1.00 98.06 89 ALA A C 1
ATOM 721 O O . ALA A 1 89 ? -13.747 -8.580 10.868 1.00 98.06 89 ALA A O 1
ATOM 722 N N . VAL A 1 90 ? -14.612 -7.164 9.343 1.00 98.31 90 VAL A N 1
ATOM 723 C CA . VAL A 1 90 ? -15.999 -7.229 9.829 1.00 98.31 90 VAL A CA 1
ATOM 724 C C . VAL A 1 90 ? -16.573 -8.636 9.659 1.00 98.31 90 VAL A C 1
ATOM 726 O O . VAL A 1 90 ? -17.153 -9.156 10.613 1.00 98.31 90 VAL A O 1
ATOM 729 N N . ASP A 1 91 ? -16.319 -9.294 8.527 1.00 97.81 91 ASP A N 1
ATOM 730 C CA . ASP A 1 91 ? -16.714 -10.691 8.291 1.00 97.81 91 ASP A CA 1
ATOM 731 C C . ASP A 1 91 ? -16.072 -11.661 9.300 1.00 97.81 91 ASP A C 1
ATOM 733 O O . ASP A 1 91 ? -16.664 -12.672 9.674 1.00 97.81 91 ASP A O 1
ATOM 737 N N . ASN A 1 92 ? -14.889 -11.315 9.820 1.00 98.12 92 ASN A N 1
ATOM 738 C CA . ASN A 1 92 ? -14.198 -12.047 10.886 1.00 98.12 92 ASN A CA 1
ATOM 739 C C . ASN A 1 92 ? -14.603 -11.605 12.312 1.00 98.12 92 ASN A C 1
ATOM 741 O O . ASN A 1 92 ? -13.977 -12.008 13.295 1.00 98.12 92 ASN A O 1
ATOM 745 N N . GLY A 1 93 ? -15.652 -10.790 12.459 1.00 98.19 93 GLY A N 1
ATOM 746 C CA . GLY A 1 93 ? -16.241 -10.414 13.748 1.00 98.19 93 GLY A CA 1
ATOM 747 C C . GLY A 1 93 ? -15.714 -9.114 14.365 1.00 98.19 93 GLY A C 1
ATOM 748 O O . GLY A 1 93 ? -16.057 -8.797 15.509 1.00 98.19 93 GLY A O 1
ATOM 749 N N . VAL A 1 94 ? -14.902 -8.334 13.643 1.00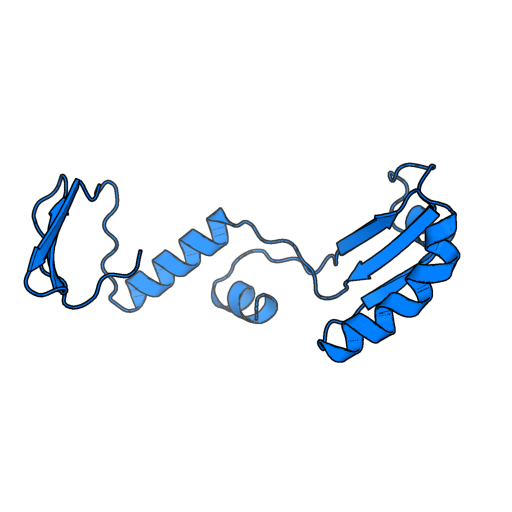 98.19 94 VAL A N 1
ATOM 750 C CA . VAL A 1 94 ? -14.499 -6.993 14.090 1.00 98.19 94 VAL A CA 1
ATOM 751 C C . VAL A 1 94 ? -15.694 -6.039 14.040 1.00 98.19 94 VAL A C 1
ATOM 753 O O . VAL A 1 94 ? -16.467 -6.016 13.088 1.00 98.19 94 VAL A O 1
ATOM 756 N N . LYS A 1 95 ? -15.832 -5.189 15.063 1.00 96.94 95 LYS A N 1
ATOM 757 C CA . LYS A 1 95 ? -16.812 -4.096 15.063 1.00 96.94 95 LYS A CA 1
ATOM 758 C C . LYS A 1 95 ? -16.169 -2.816 14.546 1.00 96.94 95 LYS A C 1
ATOM 760 O O . LYS A 1 95 ? -15.345 -2.218 15.235 1.00 96.94 95 LYS A O 1
ATOM 765 N N . LEU A 1 96 ? -16.582 -2.384 13.359 1.00 96.94 96 LEU A N 1
ATOM 766 C CA . LEU A 1 96 ? 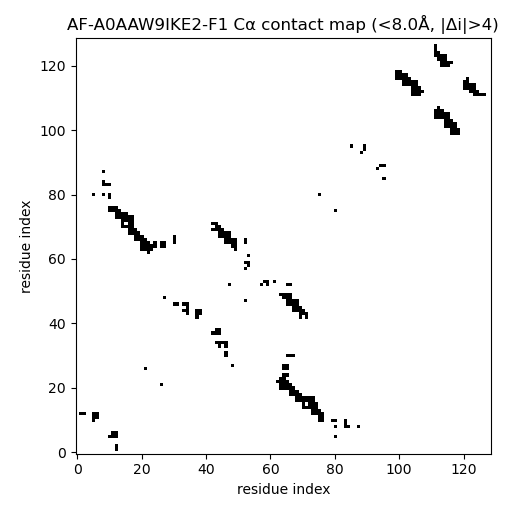-16.195 -1.096 12.792 1.00 96.94 96 LEU A CA 1
ATOM 767 C C . LEU A 1 96 ? -17.145 0.004 13.289 1.00 96.94 96 LEU A C 1
ATOM 769 O O . LEU A 1 96 ? -18.357 -0.096 13.115 1.00 96.94 96 LEU A O 1
ATOM 773 N N . SER A 1 97 ? -16.599 1.058 13.899 1.00 96.81 97 SER A N 1
ATOM 774 C CA . SER A 1 97 ? -17.379 2.196 14.404 1.00 96.81 97 SER A CA 1
ATOM 775 C C . SER A 1 97 ? -17.053 3.457 13.607 1.00 96.81 97 SER A C 1
ATOM 777 O O . SER A 1 97 ? -16.101 4.171 13.915 1.00 96.81 97 SER A O 1
ATOM 779 N N . LEU A 1 98 ? -17.840 3.723 12.563 1.00 96.56 98 LEU A N 1
ATOM 780 C CA . LEU A 1 98 ? -17.739 4.955 11.776 1.00 96.56 98 LEU A CA 1
ATOM 781 C C . LEU A 1 98 ? -18.316 6.153 12.551 1.00 96.56 98 LEU A C 1
ATOM 783 O O . LEU A 1 98 ? -19.041 5.983 13.541 1.00 96.56 98 LEU A O 1
ATOM 787 N N . ASP A 1 99 ? -17.937 7.367 12.140 1.00 97.88 99 ASP A N 1
ATOM 788 C CA . ASP A 1 99 ? -18.357 8.640 12.755 1.00 97.88 99 ASP A CA 1
ATOM 789 C C . ASP A 1 99 ? -18.146 8.696 14.281 1.00 97.88 99 ASP A C 1
ATOM 791 O O . ASP A 1 99 ? -18.887 9.338 15.032 1.00 97.88 99 ASP A O 1
ATOM 795 N N . THR A 1 100 ? -17.127 7.973 14.753 1.00 98.00 100 THR A N 1
ATOM 796 C CA . THR A 1 100 ? -16.808 7.814 16.172 1.00 98.00 100 THR A CA 1
ATOM 797 C C . THR A 1 100 ? -15.468 8.470 16.462 1.00 98.00 100 THR A C 1
ATOM 799 O O . THR A 1 100 ? -14.407 7.888 16.250 1.00 98.00 100 THR A O 1
ATOM 802 N N . ALA A 1 101 ? -15.517 9.711 16.934 1.00 98.19 101 ALA A N 1
ATOM 803 C CA . ALA A 1 101 ? -14.336 10.473 17.298 1.00 98.19 101 ALA A CA 1
ATOM 804 C C . ALA A 1 101 ? -13.880 10.097 18.710 1.00 98.19 101 ALA A C 1
ATOM 806 O O . ALA A 1 101 ? -14.663 10.173 19.659 1.00 98.19 101 ALA A O 1
ATOM 807 N N . VAL A 1 102 ? -12.605 9.740 18.859 1.00 97.88 102 VAL A N 1
ATOM 808 C CA . VAL A 1 102 ? -11.957 9.635 20.170 1.00 97.88 102 VAL A CA 1
ATOM 809 C C . VAL A 1 102 ? -11.716 11.045 20.706 1.00 97.88 102 VAL A C 1
ATOM 811 O O . VAL A 1 102 ? -11.044 11.843 20.061 1.00 97.88 102 VAL A O 1
ATOM 814 N N . LEU A 1 103 ? -12.277 11.350 21.877 1.00 98.19 103 LEU A N 1
ATOM 815 C CA . LEU A 1 103 ? -12.217 12.678 22.497 1.00 98.19 103 LEU A CA 1
ATOM 816 C C . LEU A 1 103 ? -11.219 12.735 23.654 1.00 98.19 103 LEU A C 1
ATOM 818 O O . LEU A 1 103 ? -10.603 13.771 23.885 1.00 98.19 103 LEU A O 1
ATOM 822 N N . ASN A 1 104 ? -11.081 11.642 24.409 1.00 97.81 104 ASN A N 1
ATOM 823 C CA . ASN A 1 104 ? -10.142 11.554 25.524 1.00 97.81 104 ASN A CA 1
ATOM 824 C C . ASN A 1 104 ? -9.791 10.091 25.839 1.00 97.81 104 ASN A C 1
ATOM 826 O O . ASN A 1 104 ? -10.582 9.185 25.572 1.00 97.81 104 ASN A O 1
ATOM 830 N N . MET A 1 105 ? -8.636 9.863 26.462 1.00 97.62 105 MET A N 1
ATOM 831 C CA . MET A 1 105 ? -8.222 8.570 27.002 1.00 97.62 105 MET A CA 1
ATOM 832 C C . MET A 1 105 ? -7.871 8.728 28.481 1.00 97.62 105 MET A C 1
ATOM 834 O O . MET A 1 105 ? -6.998 9.515 28.840 1.00 97.62 105 MET A O 1
ATOM 838 N N . LYS A 1 106 ? -8.542 7.968 29.351 1.00 97.25 106 LYS A N 1
ATOM 839 C CA . LYS A 1 106 ? -8.229 7.944 30.782 1.00 97.25 106 LYS A CA 1
ATOM 840 C C . LYS A 1 106 ? -7.101 6.952 31.030 1.00 97.25 106 LYS A C 1
ATOM 842 O O . LYS A 1 106 ? -7.277 5.755 30.793 1.00 97.25 106 LYS A O 1
ATOM 847 N N . VAL A 1 107 ? -5.973 7.452 31.522 1.00 96.81 107 VAL A N 1
ATOM 848 C CA . VAL A 1 107 ? -4.805 6.645 31.885 1.00 96.81 107 VAL A CA 1
ATOM 849 C C . VAL A 1 107 ? -4.701 6.572 33.403 1.00 96.81 107 VAL A C 1
ATOM 851 O O . VAL A 1 107 ? -4.712 7.600 34.074 1.00 96.81 107 VAL A O 1
ATOM 854 N N . GLU A 1 108 ? -4.588 5.359 33.933 1.00 95.44 108 GLU A N 1
ATOM 855 C CA . GLU A 1 108 ? -4.335 5.085 35.350 1.00 95.44 108 GLU A CA 1
ATOM 856 C C . GLU A 1 108 ? -3.225 4.039 35.440 1.00 95.44 108 GLU A C 1
ATOM 858 O O . GLU A 1 108 ? -3.260 3.038 34.719 1.00 95.44 108 GLU A O 1
ATOM 863 N N . ASP A 1 109 ? -2.223 4.291 36.285 1.00 94.19 109 ASP A N 1
ATOM 864 C CA . ASP A 1 109 ? -1.054 3.418 36.475 1.00 94.19 109 ASP A CA 1
ATOM 865 C C . ASP A 1 109 ? -0.330 3.060 35.162 1.00 94.19 109 ASP A C 1
ATOM 867 O O . ASP A 1 109 ? 0.129 1.938 34.956 1.00 94.19 109 ASP A O 1
ATOM 871 N N . GLY A 1 110 ? -0.268 4.017 34.229 1.00 92.88 110 GLY A N 1
ATOM 872 C CA . GLY A 1 110 ? 0.350 3.831 32.911 1.00 92.88 110 GLY A CA 1
ATOM 873 C C . GLY A 1 110 ? -0.477 3.006 31.916 1.00 92.88 110 GLY A C 1
ATOM 874 O O . GLY A 1 110 ? 0.007 2.721 30.824 1.00 92.88 110 GLY A O 1
ATOM 875 N N . VAL A 1 111 ? -1.721 2.642 32.250 1.00 94.69 111 VAL A N 1
ATOM 876 C CA . VAL A 1 111 ? -2.619 1.850 31.394 1.00 94.69 111 VAL A CA 1
ATOM 877 C C . VAL A 1 111 ? -3.855 2.663 31.014 1.00 94.69 111 VAL A C 1
ATOM 879 O O . VAL A 1 111 ? -4.490 3.284 31.866 1.00 94.69 111 VAL A O 1
ATOM 882 N N . ILE A 1 112 ? -4.248 2.626 29.738 1.00 96.81 112 ILE A N 1
ATOM 883 C CA . ILE A 1 112 ? -5.515 3.220 29.287 1.00 96.81 112 ILE A CA 1
ATOM 884 C C . ILE A 1 112 ? -6.673 2.362 29.810 1.00 96.81 112 ILE A C 1
ATOM 886 O O . ILE A 1 112 ? -6.834 1.217 29.398 1.00 96.81 112 ILE A O 1
ATOM 890 N N . LYS A 1 113 ? -7.484 2.915 30.717 1.00 96.88 113 LYS A N 1
ATOM 891 C CA . LYS A 1 113 ? -8.647 2.230 31.310 1.00 96.88 113 LYS A CA 1
ATOM 892 C C . LYS A 1 113 ? -9.929 2.448 30.519 1.00 96.88 113 LYS A C 1
ATOM 894 O O . LYS A 1 113 ? -10.791 1.573 30.484 1.00 96.88 113 LYS A O 1
ATOM 899 N N . SER A 1 114 ? -10.075 3.620 29.905 1.00 97.75 114 SER A N 1
ATOM 900 C CA . SER A 1 114 ? -11.260 3.960 29.120 1.00 97.75 114 SER A CA 1
ATOM 901 C C . SER A 1 114 ? -10.954 4.991 28.044 1.00 97.75 114 SER A C 1
ATOM 903 O O . SER A 1 114 ? -10.115 5.870 28.239 1.00 97.75 114 SER A O 1
ATOM 905 N N . ILE A 1 115 ? -11.695 4.930 26.944 1.00 98.00 115 ILE A N 1
ATOM 906 C CA . ILE A 1 115 ? -11.670 5.919 25.869 1.00 98.00 115 ILE A CA 1
ATOM 907 C C . ILE A 1 115 ? -13.049 6.563 25.790 1.00 98.00 115 ILE A C 1
ATOM 909 O O . ILE A 1 115 ? -14.048 5.882 25.552 1.00 98.00 115 ILE A O 1
ATOM 913 N N . THR A 1 116 ? -13.095 7.877 25.969 1.00 98.38 116 THR A N 1
ATOM 914 C CA . THR A 1 116 ? -14.303 8.674 25.762 1.00 98.38 116 THR A CA 1
ATOM 915 C C . THR A 1 116 ? -14.420 9.004 24.281 1.00 98.38 116 THR A C 1
ATOM 917 O O . THR A 1 116 ? -13.478 9.536 23.689 1.00 98.38 116 THR A O 1
ATOM 920 N N . THR A 1 117 ? -15.579 8.733 23.687 1.00 98.38 117 THR A N 1
ATOM 921 C CA . THR A 1 117 ? -15.902 9.107 22.304 1.00 98.38 117 THR A CA 1
ATOM 922 C C . THR A 1 117 ? -17.137 10.005 22.256 1.00 98.38 117 THR A C 1
ATOM 924 O O . THR A 1 117 ? -17.864 10.132 23.243 1.00 98.38 117 THR A O 1
ATOM 927 N N . ASN A 1 118 ? -17.430 10.586 21.093 1.00 98.25 118 ASN A N 1
ATOM 928 C CA . ASN A 1 118 ? -18.698 11.285 20.843 1.00 98.25 118 ASN A CA 1
ATOM 929 C C . ASN A 1 118 ? -19.935 10.357 20.855 1.00 98.25 118 ASN A C 1
ATOM 931 O O . ASN A 1 118 ? -21.056 10.849 20.768 1.00 98.25 118 ASN A O 1
ATOM 935 N N . ARG A 1 119 ? -19.754 9.032 20.948 1.00 97.75 119 ARG A N 1
ATOM 936 C CA . ARG A 1 119 ? -20.831 8.026 20.952 1.00 97.75 119 ARG A CA 1
ATOM 937 C C . ARG A 1 119 ? -20.828 7.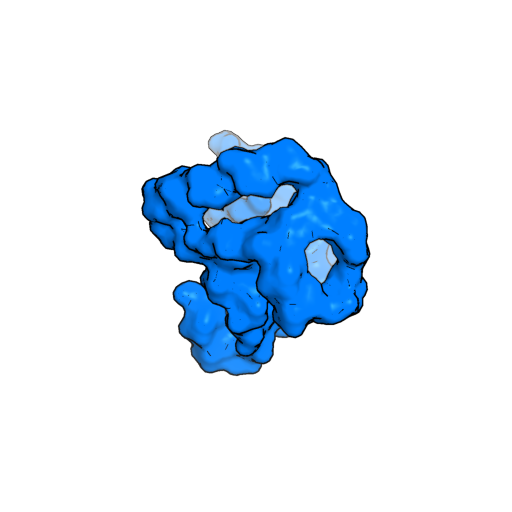142 22.204 1.00 97.75 119 ARG A C 1
ATOM 939 O O . ARG A 1 119 ? -21.419 6.066 22.203 1.00 97.75 119 ARG A O 1
ATOM 946 N N . GLY A 1 120 ? -20.180 7.603 23.274 1.00 97.25 120 GLY A N 1
ATOM 947 C CA . GLY A 1 120 ? -20.076 6.898 24.551 1.00 97.25 120 GLY A CA 1
ATOM 948 C C . GLY A 1 120 ? -18.649 6.474 24.887 1.00 97.25 120 GLY A C 1
ATOM 949 O O . GLY A 1 120 ? -17.692 6.805 24.186 1.00 97.25 120 GLY A O 1
ATOM 950 N N . THR A 1 121 ? -18.502 5.749 25.990 1.00 98.06 121 THR A N 1
ATOM 951 C CA . THR A 1 121 ? -17.196 5.328 26.509 1.00 98.06 121 THR A CA 1
ATOM 952 C C . THR A 1 121 ? -16.956 3.854 26.215 1.00 98.06 121 THR A C 1
ATOM 954 O O . THR A 1 121 ? -17.824 3.020 26.463 1.00 98.06 121 THR A O 1
ATOM 957 N N . VAL A 1 122 ? -15.762 3.526 25.723 1.00 97.50 122 VAL A N 1
ATOM 958 C CA . VAL A 1 122 ? -15.297 2.142 25.556 1.00 97.50 122 VAL A CA 1
ATOM 959 C C . VAL A 1 122 ? -14.196 1.819 26.564 1.00 97.50 122 VAL A C 1
ATOM 961 O O . VAL A 1 122 ? -13.421 2.692 26.952 1.00 97.50 122 VAL A O 1
ATOM 964 N N . TYR A 1 123 ? -14.120 0.554 26.980 1.00 97.50 123 TYR A N 1
ATOM 965 C CA . TYR A 1 123 ? -13.202 0.066 28.018 1.00 97.50 123 TYR A CA 1
ATOM 966 C C . TYR A 1 123 ? -12.257 -0.995 27.433 1.00 97.50 123 TYR A C 1
ATOM 968 O O . TYR A 1 123 ? -12.496 -2.196 27.589 1.00 97.50 123 TYR A O 1
ATOM 976 N N . PRO A 1 124 ? -11.231 -0.580 26.668 1.00 95.69 124 PRO A N 1
ATOM 977 C CA . PRO A 1 124 ? -10.314 -1.509 26.026 1.00 95.69 124 PRO A CA 1
ATOM 978 C C . PRO A 1 124 ? -9.293 -2.072 27.019 1.00 95.69 124 PRO A C 1
ATOM 980 O O . PRO A 1 124 ? -8.955 -1.444 28.018 1.00 95.69 124 PRO A O 1
ATOM 983 N N . LYS A 1 125 ? -8.738 -3.244 26.696 1.00 95.19 125 LYS A N 1
ATOM 984 C CA . LYS A 1 125 ? -7.530 -3.762 27.362 1.00 95.19 125 LYS A CA 1
ATOM 985 C C . LYS A 1 125 ? -6.244 -3.223 26.732 1.00 95.19 125 LYS A C 1
ATOM 987 O O . LYS A 1 125 ? -5.233 -3.107 27.411 1.00 95.19 125 LYS A O 1
ATOM 992 N N . ILE A 1 126 ? -6.283 -2.957 25.425 1.00 95.00 126 ILE A N 1
ATOM 993 C CA . ILE A 1 126 ? -5.151 -2.518 24.607 1.00 95.00 126 ILE A CA 1
ATOM 994 C C . ILE A 1 126 ? -5.664 -1.478 23.616 1.00 95.00 126 ILE A C 1
ATOM 996 O O . ILE A 1 126 ? -6.762 -1.622 23.075 1.00 95.00 126 ILE A O 1
ATOM 1000 N N . VAL A 1 127 ? -4.853 -0.453 23.374 1.00 95.62 127 VAL A N 1
ATOM 1001 C CA . VAL A 1 127 ? -5.091 0.582 22.368 1.00 95.62 127 VAL A CA 1
ATOM 1002 C C . VAL A 1 127 ? -3.868 0.651 21.465 1.00 95.62 127 VAL A C 1
ATOM 1004 O O . VAL A 1 127 ? -2.743 0.628 21.958 1.00 95.62 127 VAL A O 1
ATOM 1007 N N . ILE A 1 128 ? -4.098 0.727 20.157 1.00 95.25 128 ILE A N 1
ATOM 1008 C CA . ILE A 1 128 ? -3.068 0.961 19.142 1.00 95.25 128 ILE A CA 1
ATOM 1009 C C . ILE A 1 128 ? -3.415 2.306 18.499 1.00 95.25 128 ILE A C 1
ATOM 1011 O O . ILE A 1 128 ? -4.531 2.461 17.998 1.00 95.25 128 ILE A O 1
ATOM 1015 N N . ASN A 1 129 ? -2.500 3.274 18.586 1.00 89.62 129 ASN A N 1
ATOM 1016 C CA . ASN A 1 129 ? -2.595 4.589 17.945 1.00 89.62 129 ASN A CA 1
ATOM 1017 C C . ASN A 1 129 ? -1.443 4.738 16.956 1.00 89.62 129 ASN A C 1
ATOM 1019 O O . ASN A 1 129 ? -0.297 4.470 17.387 1.00 89.62 129 ASN A O 1
#

Organism: Clostridium perfringens (NCBI:txid1502)

pLDDT: mean 95.74, std 2.01, range [85.94, 98.38]

Sequence (129 aa):
MYDEICKELDVPFKRTGQYLGFTSKFMKYILPLAPRHWKRMNVPCSYVSKEELLKREPNLNKNISCGLFFKSAGIVCPYGLTIAYAENAVDNGVKLSLDTAVLNMKVEDGVIKSITTNRGTVYPKIVIN

Radius of gyration: 23.18 Å; Cα contacts (8 Å, |Δi|>4): 183; chains: 1; bounding box: 50×28×62 Å

Nearest PDB structures (foldseek):
  7cyx-assembly1_A  TM=8.303E-01  e=7.727E-08  Bacillus cereus ATCC 14579
  1y56-assembly1_B  TM=9.051E-01  e=2.346E-07  Pyrococcus horikoshii OT3
  7cyx-assembly1_B  TM=7.753E-01  e=7.126E-07  Bacillus cereus ATCC 14579
  4ysh-assembly1_A  TM=8.099E-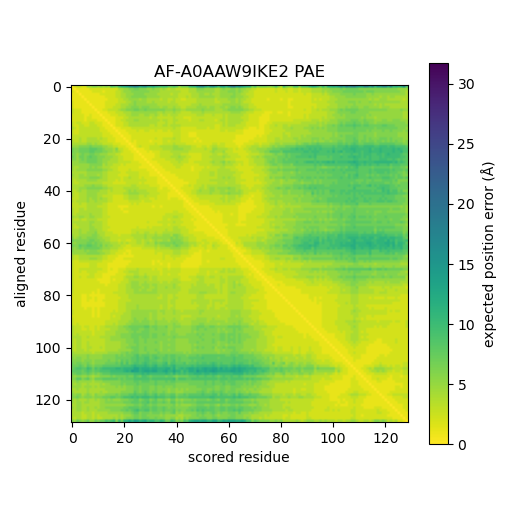01  e=2.448E-06  Geobacillus kaustophilus HTA426
  6j38-assembly1_B-2  TM=7.918E-01  e=4.105E-04  Streptomyces sp. MJ635-86F5

Mean predicted aligned error: 4.36 Å

Secondary structure (DSSP, 8-state):
-HHHHHHHTT--EE---EEEEE--STHHHHGGGHHHHHHHTT--EEEEEHHHHHHH-TTS-TT--EEEEETT--EE-HHHHHHHHHHHHHHTT----TT--EEEEEEETTEEEEEEETTEEE--S----